Protein AF-A0A5K0ZGI2-F1 (afdb_monomer_lite)

pLDDT: mean 75.1, std 16.84, range [39.62, 96.12]

Foldseek 3Di:
DPPDDDDDPVLVVQQVVLVVVVQCCQQPVAVVRFAADPPDPVQWDQDPVSRTDRNDGPDPPDDPVRVVVSVVVVVVVVD

Secondary structure (DSSP, 8-state):
-----PPPHHHHHHHHHHHHHHHHHHHHSSSS----S---GGGEEE-TT--EEE---------HHHHHHHHHHHHHTT-

Sequence (79 aa):
GRQGDMLRWPERVGIAMGIARGVKFLHTGVVPGVFGNDLKAENILLDHNLTPKISKYNLPMPSKSMAVKVMHNAIYHVR

Radius of gyration: 13.78 Å; chains: 1; bounding box: 33×22×38 Å

InterPro domains:
  IPR000719 Protein kinase domain [PS50011] (1-79)
  IPR011009 Protein kinase-like domain superfamily [SSF56112] (5-59)
  IPR051824 LRR Receptor-Like Ser/Thr Protein Kinase [PTHR48006] (7-61)

Structure (mmCIF, N/CA/C/O backbone):
data_AF-A0A5K0ZGI2-F1
#
_entry.id   AF-A0A5K0ZGI2-F1
#
loop_
_atom_site.group_PDB
_atom_site.id
_atom_site.type_symbol
_atom_site.label_atom_id
_atom_site.label_alt_id
_atom_site.label_comp_id
_atom_site.label_asym_id
_atom_site.label_entity_id
_atom_site.label_seq_id
_atom_site.pdbx_PDB_ins_code
_atom_site.Cartn_x
_atom_site.Cartn_y
_atom_site.Cartn_z
_atom_site.occupancy
_atom_site.B_iso_or_equiv
_atom_site.auth_seq_id
_atom_site.auth_comp_id
_atom_site.auth_asym_id
_atom_site.auth_atom_id
_atom_site.pdbx_PDB_model_num
ATOM 1 N N . GLY A 1 1 ? 2.473 13.018 18.974 1.00 42.59 1 GLY A N 1
ATOM 2 C CA . GLY A 1 1 ? 2.136 11.976 17.984 1.00 42.59 1 GLY A CA 1
ATOM 3 C C . GLY A 1 1 ? 1.168 11.013 18.628 1.00 42.59 1 GLY A C 1
ATOM 4 O O . GLY A 1 1 ? 1.343 10.747 19.809 1.00 42.59 1 GLY A O 1
ATOM 5 N N . ARG A 1 2 ? 0.133 10.551 17.916 1.00 52.91 2 ARG A N 1
ATOM 6 C CA . ARG A 1 2 ? -0.829 9.578 18.461 1.00 52.91 2 ARG A CA 1
ATOM 7 C C . ARG A 1 2 ? -0.131 8.224 18.614 1.00 52.91 2 ARG A C 1
ATOM 9 O O . ARG A 1 2 ? -0.167 7.395 17.714 1.00 52.91 2 ARG A O 1
ATOM 16 N N . GLN A 1 3 ? 0.569 8.038 19.729 1.00 50.38 3 GLN A N 1
ATOM 17 C CA . GLN A 1 3 ? 0.865 6.704 20.227 1.00 50.38 3 GLN A CA 1
ATOM 18 C C . GLN A 1 3 ? -0.467 6.112 20.699 1.00 50.38 3 GLN A C 1
ATOM 20 O O . GLN A 1 3 ? -1.091 6.668 21.597 1.00 50.38 3 GLN A O 1
ATOM 25 N N . GLY A 1 4 ? -0.899 5.009 20.088 1.00 59.84 4 GLY A N 1
ATOM 26 C CA . GLY A 1 4 ? -1.779 4.059 20.773 1.00 59.84 4 GLY A CA 1
ATOM 27 C C . GLY A 1 4 ? -3.246 3.961 20.357 1.00 59.84 4 GLY A C 1
ATOM 28 O O . GLY A 1 4 ? -3.938 3.142 20.951 1.00 59.84 4 GLY A O 1
ATOM 29 N N . ASP A 1 5 ? -3.735 4.674 19.340 1.00 70.31 5 ASP A N 1
ATOM 30 C CA . ASP A 1 5 ? -5.082 4.375 18.835 1.00 70.31 5 ASP A CA 1
ATOM 31 C C . ASP A 1 5 ? -5.040 3.182 17.884 1.00 70.31 5 ASP A C 1
ATOM 33 O O . ASP A 1 5 ? -4.421 3.208 16.817 1.00 70.31 5 ASP A O 1
ATOM 37 N N . MET A 1 6 ? -5.703 2.104 18.293 1.00 81.06 6 MET A N 1
ATOM 38 C CA . MET A 1 6 ? -5.878 0.924 17.466 1.00 81.06 6 MET A CA 1
ATOM 39 C C . MET A 1 6 ? -6.657 1.306 16.202 1.00 81.06 6 MET A C 1
ATOM 41 O O . MET A 1 6 ? -7.796 1.758 16.286 1.00 81.06 6 MET A O 1
ATOM 45 N N . LEU A 1 7 ? -6.062 1.081 15.026 1.00 88.00 7 LEU A N 1
ATOM 46 C CA . LEU A 1 7 ? -6.752 1.292 13.751 1.00 88.00 7 LEU A CA 1
ATOM 47 C C . LEU A 1 7 ? -8.050 0.484 13.717 1.00 88.00 7 LEU A C 1
ATOM 49 O O . LEU A 1 7 ? -8.048 -0.724 14.005 1.00 88.00 7 LEU A O 1
ATOM 53 N N . ARG A 1 8 ? -9.140 1.133 13.318 1.00 92.31 8 ARG A N 1
ATOM 54 C CA . ARG A 1 8 ? -10.419 0.476 13.060 1.00 92.31 8 ARG A CA 1
ATOM 55 C C . ARG A 1 8 ? -10.292 -0.412 11.830 1.00 92.31 8 ARG A C 1
ATOM 57 O O . ARG A 1 8 ? -9.450 -0.197 10.959 1.00 92.31 8 ARG A O 1
ATOM 64 N N . TRP A 1 9 ? -11.156 -1.418 11.734 1.00 93.75 9 TRP A N 1
ATOM 65 C CA . TRP A 1 9 ? -11.125 -2.359 10.615 1.00 93.75 9 TRP A CA 1
ATOM 66 C C . TRP A 1 9 ? -11.152 -1.687 9.225 1.00 93.75 9 TRP A C 1
ATOM 68 O O . TRP A 1 9 ? -10.300 -2.030 8.405 1.00 93.75 9 TRP A O 1
ATOM 78 N N . PRO A 1 10 ? -12.006 -0.678 8.954 1.00 94.25 10 PRO A N 1
ATOM 79 C CA . PRO A 1 10 ? -12.019 -0.015 7.648 1.00 94.25 10 PRO A CA 1
ATOM 80 C C . PRO A 1 10 ? -10.690 0.666 7.293 1.00 94.25 10 PRO A C 1
ATOM 82 O O . PRO A 1 10 ? -10.266 0.632 6.141 1.00 94.25 10 PRO A O 1
ATOM 85 N N . GLU A 1 11 ? -9.997 1.234 8.283 1.00 93.06 11 GLU A N 1
ATOM 86 C CA . GLU A 1 11 ? -8.694 1.882 8.087 1.00 93.06 11 GLU A CA 1
ATOM 87 C C . GLU A 1 11 ? -7.635 0.844 7.701 1.00 93.06 11 GLU A C 1
ATOM 89 O O . GLU A 1 11 ? -6.878 1.045 6.753 1.00 93.06 11 GLU A O 1
ATOM 94 N N . ARG A 1 12 ? -7.638 -0.317 8.368 1.00 92.75 12 ARG A N 1
ATOM 95 C CA . ARG A 1 12 ? -6.741 -1.440 8.045 1.00 92.75 12 ARG A CA 1
ATOM 96 C C . ARG A 1 12 ? -6.962 -1.959 6.629 1.00 92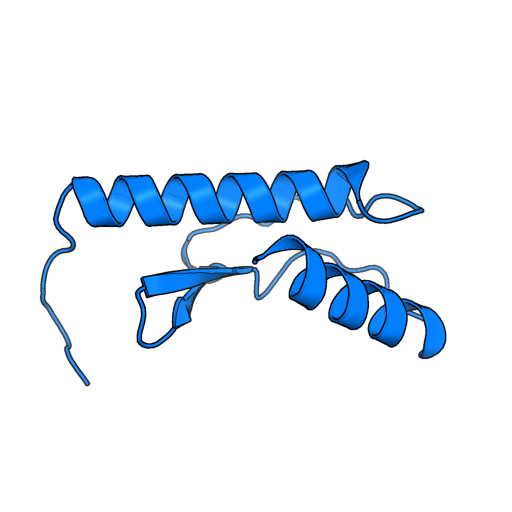.75 12 ARG A C 1
ATOM 98 O O . ARG A 1 12 ? -5.990 -2.208 5.919 1.00 92.75 12 ARG A O 1
ATOM 105 N N . VAL A 1 13 ? -8.221 -2.095 6.211 1.00 95.31 13 VAL A N 1
ATOM 106 C CA . VAL A 1 13 ? -8.568 -2.517 4.847 1.00 95.31 13 VAL A CA 1
ATOM 107 C C . VAL A 1 13 ? -8.083 -1.485 3.828 1.00 95.31 13 VAL A C 1
ATOM 109 O O . VAL A 1 13 ? -7.435 -1.855 2.850 1.00 95.31 13 VAL A O 1
ATOM 112 N N . GLY A 1 14 ? -8.311 -0.192 4.080 1.00 95.44 14 GLY A N 1
ATOM 113 C CA . GLY A 1 14 ? -7.829 0.889 3.215 1.00 95.44 14 GLY A CA 1
ATOM 114 C C . GLY A 1 14 ? -6.306 0.882 3.050 1.00 95.44 14 GLY A C 1
ATOM 115 O O . GLY A 1 14 ? -5.801 0.972 1.926 1.00 95.44 14 GLY A O 1
ATOM 116 N N . ILE A 1 15 ? -5.580 0.682 4.152 1.00 93.62 15 ILE A N 1
ATOM 117 C CA . ILE A 1 15 ? -4.121 0.532 4.166 1.00 93.62 15 ILE A CA 1
ATOM 118 C C . ILE A 1 15 ? -3.696 -0.693 3.347 1.00 93.62 15 ILE A C 1
ATOM 120 O O . ILE A 1 15 ? -2.866 -0.567 2.450 1.00 93.62 15 ILE A O 1
ATOM 124 N N . ALA A 1 16 ? -4.288 -1.867 3.582 1.00 94.31 16 ALA A N 1
ATOM 125 C CA . ALA A 1 16 ? -3.950 -3.086 2.843 1.00 94.31 16 ALA A CA 1
ATOM 126 C C . ALA A 1 16 ? -4.172 -2.932 1.328 1.00 94.31 16 ALA A C 1
ATOM 128 O O . ALA A 1 16 ? -3.316 -3.314 0.527 1.00 94.31 16 ALA A O 1
ATOM 129 N N . MET A 1 17 ? -5.277 -2.300 0.923 1.00 96.12 17 MET A N 1
ATOM 130 C CA . MET A 1 17 ? -5.549 -2.003 -0.484 1.00 96.12 17 MET A CA 1
ATOM 131 C C . MET A 1 17 ? -4.517 -1.038 -1.083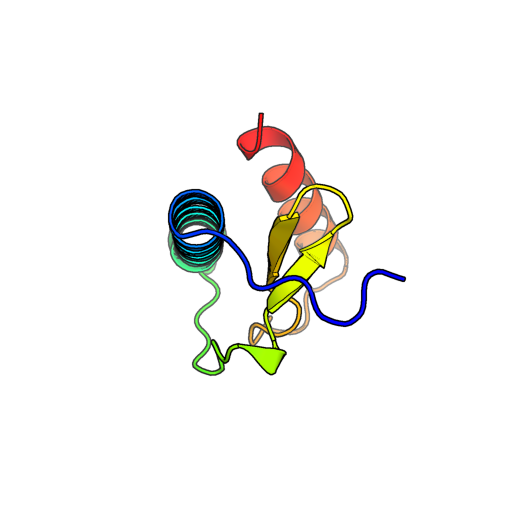 1.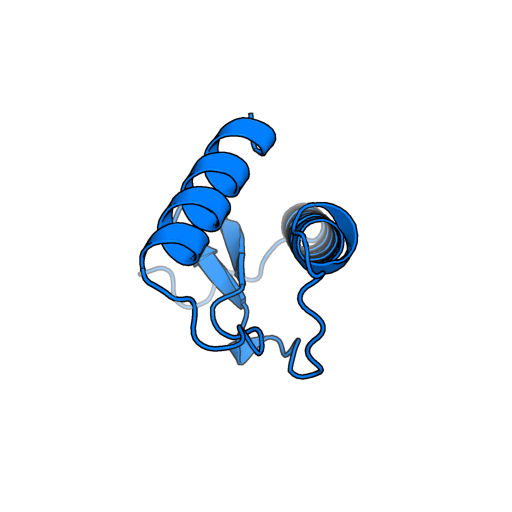00 96.12 17 MET A C 1
ATOM 133 O O . MET A 1 17 ? -4.097 -1.221 -2.225 1.00 96.12 17 MET A O 1
ATOM 137 N N . GLY A 1 18 ? -4.097 -0.015 -0.334 1.00 93.25 18 GLY A N 1
ATOM 138 C CA . GLY A 1 18 ? -3.052 0.912 -0.771 1.00 93.25 18 GLY A CA 1
ATOM 139 C C . GLY A 1 18 ? -1.698 0.226 -0.961 1.00 93.25 18 GLY A C 1
ATOM 140 O O . GLY A 1 18 ? -1.053 0.436 -1.988 1.00 93.25 18 GLY A O 1
ATOM 141 N N . ILE A 1 19 ? -1.316 -0.664 -0.039 1.00 92.12 19 ILE A N 1
ATOM 142 C CA . ILE A 1 19 ? -0.107 -1.493 -0.164 1.00 92.12 19 ILE A CA 1
ATOM 143 C C . ILE A 1 19 ? -0.187 -2.351 -1.433 1.00 92.12 19 ILE A C 1
ATOM 145 O O . ILE A 1 19 ? 0.737 -2.328 -2.245 1.00 92.12 19 ILE A O 1
ATOM 149 N N . ALA A 1 20 ? -1.305 -3.050 -1.656 1.00 92.31 20 ALA A N 1
ATOM 150 C CA . ALA A 1 20 ? -1.497 -3.892 -2.839 1.00 92.31 20 ALA A CA 1
ATOM 151 C C . ALA A 1 20 ? -1.397 -3.098 -4.155 1.00 92.31 20 ALA A C 1
ATOM 153 O O . ALA A 1 20 ? -0.792 -3.571 -5.119 1.00 92.31 20 ALA A O 1
ATOM 154 N N . ARG A 1 21 ? -1.933 -1.868 -4.196 1.00 93.19 21 ARG A N 1
ATOM 155 C CA . ARG A 1 21 ? -1.771 -0.962 -5.347 1.00 93.19 21 ARG A CA 1
ATOM 156 C C . ARG A 1 21 ? -0.309 -0.583 -5.577 1.00 93.19 21 ARG A C 1
ATOM 158 O O . ARG A 1 21 ? 0.146 -0.640 -6.716 1.00 93.19 21 ARG A O 1
ATOM 165 N N . GLY A 1 22 ? 0.424 -0.244 -4.516 1.00 89.12 22 GLY A N 1
ATOM 166 C CA . GLY A 1 22 ? 1.853 0.066 -4.596 1.00 89.12 22 GLY A CA 1
ATOM 167 C C . GLY A 1 22 ? 2.677 -1.110 -5.128 1.00 89.12 22 GLY A C 1
ATOM 168 O O . GLY A 1 22 ? 3.470 -0.937 -6.048 1.00 89.12 22 GLY A O 1
ATOM 169 N N . VAL A 1 23 ? 2.425 -2.324 -4.625 1.00 88.50 23 VAL A N 1
ATOM 170 C CA . VAL A 1 23 ? 3.074 -3.556 -5.113 1.00 88.50 23 VAL A CA 1
ATOM 171 C C . VAL A 1 23 ? 2.758 -3.802 -6.589 1.00 88.50 23 VAL A C 1
ATOM 173 O O . VAL A 1 23 ? 3.667 -4.029 -7.384 1.00 88.50 23 VAL A O 1
ATOM 176 N N . LYS A 1 24 ? 1.484 -3.695 -6.991 1.00 90.12 24 LYS A N 1
ATOM 177 C CA . LYS A 1 24 ? 1.086 -3.826 -8.400 1.00 90.12 24 LYS A CA 1
ATOM 178 C C . LYS A 1 24 ? 1.829 -2.822 -9.286 1.00 90.12 24 LYS A C 1
ATOM 180 O O . LYS A 1 24 ? 2.329 -3.199 -10.341 1.00 90.12 24 LYS A O 1
ATOM 185 N N . PHE A 1 25 ? 1.930 -1.566 -8.854 1.00 87.81 25 PHE A N 1
ATOM 186 C CA . PHE A 1 25 ? 2.659 -0.535 -9.592 1.00 87.81 25 PHE A CA 1
ATOM 187 C C . PHE A 1 25 ? 4.141 -0.885 -9.762 1.00 87.81 25 PHE A C 1
ATOM 189 O O 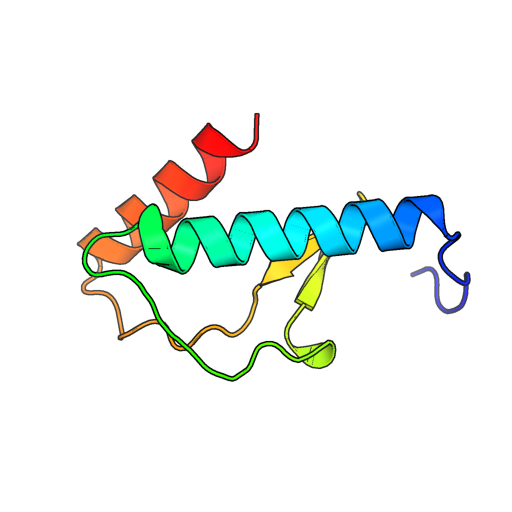. PHE A 1 25 ? 4.672 -0.751 -10.860 1.00 87.81 25 PHE A O 1
ATOM 196 N N . LEU A 1 26 ? 4.800 -1.384 -8.717 1.00 85.25 26 LEU A N 1
ATOM 197 C CA . LEU A 1 26 ? 6.207 -1.781 -8.795 1.00 85.25 26 LEU A CA 1
ATOM 198 C C . LEU A 1 26 ? 6.422 -2.940 -9.777 1.00 85.25 26 LEU A C 1
ATOM 200 O O . LEU A 1 26 ? 7.374 -2.909 -10.553 1.00 85.25 26 LEU A O 1
ATOM 204 N N . HIS A 1 27 ? 5.510 -3.915 -9.801 1.00 87.31 27 HIS A N 1
ATOM 205 C CA . HIS A 1 27 ? 5.602 -5.070 -10.696 1.00 87.31 27 HIS A CA 1
ATOM 206 C C . HIS A 1 27 ? 5.302 -4.737 -12.160 1.00 87.31 27 HIS A C 1
ATOM 208 O O . HIS A 1 27 ? 5.991 -5.232 -13.049 1.00 87.31 27 HIS A O 1
ATOM 214 N N . THR A 1 28 ? 4.253 -3.954 -12.426 1.00 86.31 28 THR A N 1
ATOM 215 C CA . THR A 1 28 ? 3.707 -3.807 -13.789 1.00 86.31 28 THR A CA 1
ATOM 216 C C . THR A 1 28 ? 3.705 -2.375 -14.313 1.00 86.31 28 THR A C 1
ATOM 218 O O . THR A 1 28 ? 3.513 -2.169 -15.505 1.00 86.31 28 THR A O 1
ATOM 221 N N . GLY A 1 29 ? 3.848 -1.378 -13.439 1.00 84.19 29 GLY A N 1
ATOM 222 C CA . GLY A 1 29 ? 3.828 0.049 -13.786 1.00 84.19 29 GLY A CA 1
ATOM 223 C C . GLY A 1 29 ? 5.211 0.651 -14.054 1.00 84.19 29 GLY A C 1
ATOM 224 O O . GLY A 1 29 ? 5.302 1.793 -14.502 1.00 84.19 29 GLY A O 1
ATOM 225 N N . VAL A 1 30 ? 6.285 -0.101 -13.798 1.00 80.00 30 VAL A N 1
ATOM 226 C CA . VAL A 1 30 ? 7.680 0.295 -14.036 1.00 80.00 30 VAL A CA 1
ATOM 227 C C . VAL A 1 30 ? 8.332 -0.720 -14.978 1.00 80.00 30 VAL A C 1
ATOM 229 O O . VAL A 1 30 ? 8.026 -1.908 -14.914 1.00 80.00 30 VAL A O 1
ATOM 232 N N . VAL A 1 31 ? 9.221 -0.260 -15.866 1.00 80.25 31 VAL A N 1
ATOM 233 C CA . VAL A 1 31 ? 9.980 -1.118 -16.791 1.00 80.25 31 VAL A CA 1
ATOM 234 C C . VAL A 1 31 ? 11.480 -0.844 -16.628 1.00 80.25 31 VAL A C 1
ATOM 236 O O . VAL A 1 31 ? 11.885 0.301 -16.829 1.00 80.25 31 VAL A O 1
ATOM 239 N N . PRO A 1 32 ? 12.311 -1.855 -16.309 1.00 80.06 32 PRO A N 1
ATOM 240 C CA . PRO A 1 32 ? 11.902 -3.209 -15.936 1.00 80.06 32 PRO A CA 1
ATOM 241 C C . PRO A 1 32 ? 11.111 -3.198 -14.619 1.00 80.06 32 PRO A C 1
ATOM 243 O O . PRO A 1 32 ? 11.322 -2.324 -13.776 1.00 80.06 32 PRO A O 1
ATOM 246 N N . GLY A 1 33 ? 10.191 -4.153 -14.461 1.00 82.56 33 GLY A N 1
ATOM 247 C CA . GLY A 1 33 ? 9.438 -4.309 -13.217 1.00 82.56 33 GLY A CA 1
ATOM 248 C C . GLY A 1 33 ? 10.386 -4.466 -12.029 1.00 82.56 33 GLY A C 1
ATOM 249 O O . GLY A 1 33 ? 11.439 -5.099 -12.139 1.00 82.56 33 GLY A O 1
ATOM 250 N N . VAL A 1 34 ? 10.028 -3.866 -10.898 1.00 81.69 34 VAL A N 1
ATOM 251 C CA . VAL A 1 34 ? 10.795 -3.971 -9.658 1.00 81.69 34 VAL A CA 1
ATOM 252 C C . VAL A 1 34 ? 10.193 -5.088 -8.824 1.00 81.69 34 VAL A C 1
ATOM 254 O O . VAL A 1 34 ? 9.067 -4.966 -8.354 1.00 81.69 34 VAL A O 1
ATOM 257 N N . PHE A 1 35 ? 10.964 -6.147 -8.598 1.00 80.50 35 PHE A N 1
ATOM 258 C CA . PHE A 1 35 ? 10.558 -7.302 -7.800 1.00 80.50 35 PHE A CA 1
ATOM 259 C C . PHE A 1 35 ? 11.427 -7.381 -6.541 1.00 80.50 35 PHE A C 1
ATOM 261 O O . PHE A 1 35 ? 12.651 -7.267 -6.614 1.00 80.50 35 PHE A O 1
ATOM 268 N N . GLY A 1 36 ? 10.810 -7.549 -5.371 1.00 70.31 36 GLY A N 1
ATOM 269 C CA . GLY A 1 36 ? 11.526 -7.552 -4.096 1.00 70.31 36 GLY A CA 1
ATOM 270 C C . GLY A 1 36 ? 10.734 -8.207 -2.967 1.00 70.31 36 GLY A C 1
ATOM 271 O O . GLY A 1 36 ? 9.528 -8.018 -2.852 1.00 70.31 36 GLY A O 1
ATOM 272 N N . ASN A 1 37 ? 11.436 -8.964 -2.120 1.00 60.53 37 ASN A N 1
ATOM 273 C CA . ASN A 1 37 ? 10.848 -9.928 -1.179 1.00 60.53 37 ASN A CA 1
ATOM 274 C C . ASN A 1 37 ? 10.605 -9.381 0.242 1.00 60.53 37 ASN A C 1
ATOM 276 O O . ASN A 1 37 ? 10.192 -10.136 1.116 1.00 60.53 37 ASN A O 1
ATOM 280 N N . ASP A 1 38 ? 10.882 -8.100 0.507 1.00 68.19 38 ASP A N 1
ATOM 281 C CA . ASP A 1 38 ? 10.893 -7.549 1.875 1.00 68.19 38 ASP A CA 1
ATOM 282 C C . ASP A 1 38 ? 9.650 -6.696 2.185 1.00 68.19 38 ASP A C 1
ATOM 284 O O . ASP A 1 38 ? 9.732 -5.619 2.774 1.00 68.19 38 ASP A O 1
ATOM 288 N N . LEU A 1 39 ? 8.467 -7.172 1.778 1.00 78.25 39 LEU A N 1
ATOM 289 C CA . LEU A 1 39 ? 7.191 -6.556 2.149 1.00 78.25 39 LEU A CA 1
ATOM 290 C C . LEU A 1 39 ? 6.821 -6.939 3.590 1.00 78.25 39 LEU A C 1
ATOM 292 O O . LEU A 1 39 ? 5.965 -7.787 3.836 1.00 78.25 39 LEU A O 1
ATOM 296 N N . LYS A 1 40 ? 7.497 -6.315 4.550 1.00 83.62 40 LYS A N 1
ATOM 297 C CA . LYS A 1 40 ? 7.208 -6.431 5.982 1.00 83.62 40 LYS A CA 1
ATOM 298 C C . LYS A 1 40 ? 6.474 -5.196 6.480 1.00 83.62 40 LYS A C 1
ATOM 300 O O . LYS A 1 40 ? 6.642 -4.109 5.933 1.00 83.62 40 LYS A O 1
ATOM 305 N N . ALA A 1 41 ? 5.706 -5.345 7.557 1.00 83.12 41 ALA A N 1
ATOM 306 C CA . ALA A 1 41 ? 4.977 -4.232 8.169 1.00 83.12 41 ALA A CA 1
ATOM 307 C C . ALA A 1 41 ? 5.903 -3.066 8.575 1.00 83.12 41 ALA A C 1
ATOM 309 O O . ALA A 1 41 ? 5.537 -1.912 8.394 1.00 83.12 41 ALA A O 1
ATOM 310 N N . GLU A 1 42 ? 7.122 -3.360 9.037 1.00 84.62 42 GLU A N 1
ATOM 311 C CA . GLU A 1 42 ? 8.161 -2.368 9.372 1.00 84.62 42 GLU A CA 1
ATOM 312 C C . GLU A 1 42 ? 8.638 -1.527 8.173 1.00 84.62 42 GLU A C 1
ATOM 314 O O . GLU A 1 42 ? 9.121 -0.411 8.347 1.00 84.62 42 GLU A O 1
ATOM 319 N N . ASN A 1 43 ? 8.448 -2.035 6.951 1.00 84.81 43 ASN A N 1
ATOM 320 C CA . ASN A 1 43 ? 8.798 -1.360 5.702 1.00 84.81 43 ASN A CA 1
ATOM 321 C C . ASN A 1 43 ? 7.604 -0.599 5.087 1.00 84.81 43 ASN A C 1
ATOM 323 O O . ASN A 1 43 ? 7.705 -0.085 3.969 1.00 84.81 43 ASN A O 1
ATOM 327 N N . ILE A 1 44 ? 6.468 -0.523 5.792 1.00 87.75 44 ILE A N 1
ATOM 328 C CA . ILE A 1 44 ? 5.302 0.273 5.401 1.00 87.75 44 ILE A CA 1
ATOM 329 C C . ILE A 1 44 ? 5.167 1.459 6.349 1.00 87.75 44 ILE A C 1
ATOM 331 O O . ILE A 1 44 ? 4.875 1.310 7.532 1.00 87.75 44 ILE A O 1
ATOM 335 N N . LEU A 1 45 ? 5.333 2.658 5.804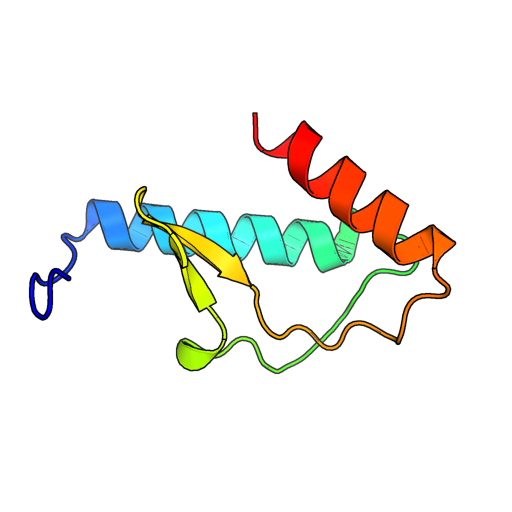 1.00 89.94 45 LEU A N 1
ATOM 336 C CA . LEU A 1 45 ? 5.107 3.902 6.526 1.00 89.94 45 LEU A CA 1
ATOM 337 C C . LEU A 1 45 ? 3.680 4.384 6.274 1.00 89.94 45 LEU A C 1
ATOM 339 O O . LEU A 1 45 ? 3.180 4.289 5.155 1.00 89.94 45 LEU A O 1
ATOM 343 N N . LEU A 1 46 ? 3.041 4.936 7.299 1.00 90.00 46 LEU A N 1
ATOM 344 C CA . LEU A 1 46 ? 1.773 5.648 7.165 1.00 90.00 46 LEU A CA 1
ATOM 345 C C . LEU A 1 46 ? 2.045 7.141 7.298 1.00 90.00 46 LEU A C 1
ATOM 347 O O . LEU A 1 46 ? 2.758 7.562 8.210 1.00 90.00 46 LEU A O 1
ATOM 351 N N . ASP A 1 47 ? 1.492 7.944 6.393 1.00 86.81 47 ASP A N 1
ATOM 352 C CA . ASP A 1 47 ? 1.487 9.392 6.584 1.00 86.81 47 ASP A CA 1
ATOM 353 C C . ASP A 1 47 ? 0.323 9.854 7.475 1.00 86.81 47 ASP A C 1
ATOM 355 O O . ASP A 1 47 ? -0.439 9.055 8.023 1.00 86.81 47 ASP A O 1
ATOM 359 N N . HIS A 1 48 ? 0.195 11.172 7.639 1.00 86.94 48 HIS A N 1
ATOM 360 C CA . HIS A 1 48 ? -0.837 11.792 8.472 1.00 86.94 48 HIS A CA 1
ATOM 361 C C . HIS A 1 48 ? -2.274 11.458 8.032 1.00 86.94 48 HIS A C 1
ATOM 363 O O . HIS A 1 48 ? -3.186 11.583 8.844 1.00 86.94 48 HIS A O 1
ATOM 369 N N . ASN A 1 49 ? -2.466 10.993 6.792 1.00 87.88 49 ASN A N 1
ATOM 370 C CA . ASN A 1 49 ? -3.760 10.600 6.234 1.00 87.88 49 ASN A CA 1
ATOM 371 C C . ASN A 1 49 ? -3.964 9.078 6.221 1.00 87.88 49 ASN A C 1
ATOM 373 O O . ASN A 1 49 ? -4.846 8.592 5.517 1.00 87.88 49 ASN A O 1
ATOM 377 N N . LEU A 1 50 ? -3.141 8.308 6.945 1.00 88.25 50 LEU A N 1
ATOM 378 C CA . LEU A 1 50 ? -3.134 6.839 6.908 1.00 88.25 50 LEU A CA 1
ATOM 379 C C . LEU A 1 50 ? -2.894 6.268 5.500 1.00 88.25 50 LEU A C 1
ATOM 381 O O . LEU A 1 50 ? -3.267 5.129 5.210 1.00 88.25 50 LEU A O 1
ATOM 385 N N . THR A 1 51 ? -2.240 7.034 4.621 1.00 90.81 51 THR A N 1
ATOM 386 C CA . THR A 1 51 ? -1.871 6.539 3.293 1.00 90.81 51 THR A CA 1
ATOM 387 C C . THR A 1 51 ? -0.591 5.710 3.405 1.00 90.81 51 THR A C 1
ATOM 389 O O . THR A 1 51 ? 0.417 6.226 3.902 1.00 90.81 51 THR A O 1
ATOM 392 N N . PRO A 1 52 ? -0.589 4.441 2.955 1.00 91.56 52 PRO A N 1
ATOM 393 C CA . PRO A 1 52 ? 0.592 3.591 3.024 1.00 91.56 52 PRO A CA 1
ATOM 394 C C . PRO A 1 52 ? 1.650 3.987 1.996 1.00 91.56 52 PRO A C 1
ATOM 396 O O . PRO A 1 52 ? 1.347 4.250 0.832 1.00 91.56 52 PRO A O 1
ATOM 399 N N . LYS A 1 53 ? 2.914 3.957 2.421 1.00 89.06 53 LYS A N 1
ATOM 400 C CA . LYS A 1 53 ? 4.105 4.198 1.604 1.00 89.06 53 LYS A CA 1
ATOM 401 C C . LYS A 1 53 ? 5.101 3.067 1.823 1.00 89.06 53 LYS A C 1
ATOM 403 O O . LYS A 1 53 ? 5.495 2.792 2.953 1.00 89.06 53 LYS A O 1
ATOM 408 N N . ILE A 1 54 ? 5.512 2.420 0.739 1.00 86.50 54 ILE A N 1
ATOM 409 C CA . ILE A 1 54 ? 6.507 1.344 0.770 1.00 86.50 54 ILE A CA 1
ATOM 410 C C . ILE A 1 54 ? 7.890 2.001 0.859 1.00 86.50 54 ILE A C 1
ATOM 412 O O . ILE A 1 54 ? 8.313 2.657 -0.090 1.00 86.50 54 ILE A O 1
ATOM 416 N N . SER A 1 55 ? 8.573 1.877 2.001 1.00 79.94 55 SER A N 1
ATOM 417 C CA . SER A 1 55 ? 9.875 2.524 2.238 1.00 79.94 55 SER A CA 1
ATOM 418 C C . SER A 1 55 ? 11.054 1.679 1.769 1.00 79.94 55 SER A C 1
ATOM 420 O O . SER A 1 55 ? 12.084 2.219 1.367 1.00 79.94 55 SER A O 1
ATOM 422 N N . LYS A 1 56 ? 10.897 0.354 1.797 1.00 70.69 56 LYS A N 1
ATOM 423 C CA . LYS A 1 56 ? 11.940 -0.594 1.424 1.00 70.69 56 LYS A CA 1
ATOM 424 C C . LYS A 1 56 ? 11.364 -1.643 0.485 1.00 70.69 56 LYS A C 1
ATOM 426 O O . LYS A 1 56 ? 10.802 -2.652 0.893 1.00 70.69 56 LYS A O 1
ATOM 431 N N . TYR A 1 57 ? 11.499 -1.364 -0.801 1.00 66.38 57 TYR A N 1
ATOM 432 C CA . TYR A 1 57 ? 11.436 -2.374 -1.846 1.00 66.38 57 TYR A CA 1
ATOM 433 C C . TYR A 1 57 ? 12.837 -2.464 -2.439 1.00 66.38 57 TYR A C 1
ATOM 435 O O . TYR A 1 57 ? 13.528 -1.445 -2.469 1.00 66.38 57 TYR A O 1
ATOM 443 N N . ASN A 1 58 ? 13.284 -3.647 -2.865 1.00 64.06 58 ASN A N 1
ATOM 444 C CA . ASN A 1 58 ? 14.598 -3.812 -3.495 1.00 64.06 58 ASN A CA 1
ATOM 445 C C . ASN A 1 58 ? 14.615 -3.074 -4.840 1.00 64.06 58 ASN A C 1
ATOM 447 O O . ASN A 1 58 ? 14.425 -3.667 -5.896 1.00 64.06 58 ASN A O 1
ATOM 451 N N . LEU A 1 59 ? 14.784 -1.757 -4.785 1.00 62.25 59 LEU A N 1
ATOM 452 C CA . LEU A 1 59 ? 14.920 -0.896 -5.938 1.00 62.25 59 LEU A CA 1
ATOM 453 C C . LEU A 1 59 ? 16.340 -1.129 -6.461 1.00 62.25 59 LEU A C 1
ATOM 455 O O . LEU A 1 59 ? 17.294 -0.798 -5.749 1.00 62.25 59 LEU A O 1
ATOM 459 N N . PRO A 1 60 ? 16.523 -1.712 -7.661 1.00 56.84 60 PRO A N 1
ATOM 460 C CA . PRO A 1 60 ? 17.837 -1.706 -8.285 1.00 56.84 60 PRO A CA 1
ATOM 461 C C . PRO A 1 60 ? 18.268 -0.244 -8.377 1.00 56.84 60 PRO A C 1
ATOM 463 O O . PRO A 1 60 ? 17.471 0.582 -8.823 1.00 56.84 60 PRO A O 1
ATOM 466 N N . MET A 1 61 ? 19.467 0.085 -7.876 1.00 54.97 61 MET A N 1
ATOM 467 C CA . MET A 1 61 ? 19.929 1.472 -7.766 1.00 54.97 61 MET A CA 1
ATOM 468 C C . MET A 1 61 ? 19.655 2.212 -9.080 1.00 54.97 61 MET A C 1
ATOM 470 O O . MET A 1 61 ? 20.257 1.881 -10.106 1.00 54.97 61 MET A O 1
ATOM 474 N N . PRO A 1 62 ? 18.719 3.173 -9.095 1.00 53.44 62 PRO A N 1
ATOM 475 C CA . PRO A 1 62 ? 18.348 3.805 -10.338 1.00 53.44 62 PRO A CA 1
ATOM 476 C C . PRO A 1 62 ? 19.485 4.739 -10.750 1.00 53.44 62 PRO A C 1
ATOM 478 O O . PRO A 1 62 ? 19.879 5.626 -9.993 1.00 53.44 62 PRO A O 1
ATOM 481 N N . SER A 1 63 ? 19.969 4.609 -11.989 1.00 50.56 63 SER A N 1
ATOM 482 C CA . SER A 1 63 ? 20.540 5.768 -12.684 1.00 50.56 63 SER A CA 1
ATOM 483 C C . SER A 1 63 ? 19.571 6.944 -12.491 1.00 50.56 63 SER A C 1
ATOM 485 O O . SER A 1 63 ? 18.358 6.745 -12.609 1.00 50.56 63 SER A O 1
ATOM 487 N N . LYS A 1 64 ? 20.071 8.146 -12.156 1.00 53.16 64 LYS A N 1
ATOM 488 C CA . LYS A 1 64 ? 19.278 9.332 -11.738 1.00 53.16 64 LYS A CA 1
ATOM 489 C C . LYS A 1 64 ? 17.994 9.560 -12.554 1.00 53.16 64 LYS A C 1
ATOM 491 O O . LYS A 1 64 ? 16.996 10.020 -12.012 1.00 53.16 64 LYS A O 1
ATOM 496 N N . SER A 1 65 ? 18.000 9.207 -13.838 1.00 52.34 65 SER A N 1
ATOM 497 C CA . SER A 1 65 ? 16.865 9.355 -14.757 1.00 52.34 65 SER A CA 1
ATOM 498 C C . SER A 1 65 ? 15.670 8.428 -14.451 1.00 52.34 65 SER A C 1
ATOM 500 O O . SER A 1 65 ? 14.516 8.807 -14.647 1.00 52.34 65 SER A O 1
ATOM 502 N N . MET A 1 66 ? 15.918 7.228 -13.920 1.00 56.62 66 MET A N 1
ATOM 503 C CA . MET A 1 66 ? 14.877 6.241 -13.608 1.00 56.62 66 MET A CA 1
ATOM 504 C C . MET A 1 66 ? 14.127 6.593 -12.315 1.00 56.62 66 MET A C 1
ATOM 506 O O . MET A 1 66 ? 12.907 6.466 -12.257 1.00 56.62 66 MET A O 1
ATOM 510 N N . ALA A 1 67 ? 14.837 7.117 -11.306 1.00 58.06 67 ALA A N 1
ATOM 511 C CA . ALA A 1 67 ? 14.242 7.563 -10.042 1.00 58.06 67 ALA A CA 1
ATOM 512 C C . ALA A 1 67 ? 13.215 8.682 -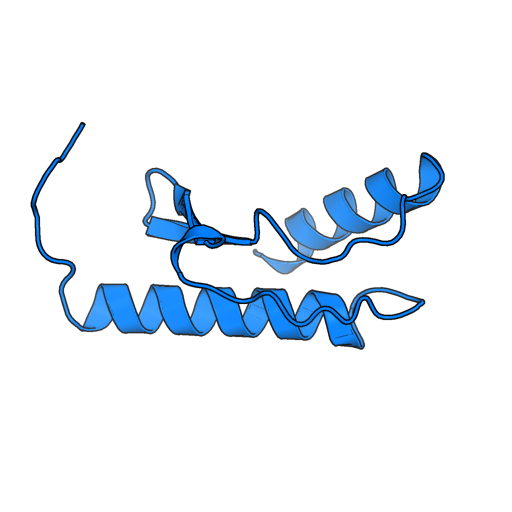10.259 1.00 58.06 67 ALA A C 1
ATOM 514 O O . ALA A 1 67 ? 12.129 8.656 -9.682 1.00 58.06 67 ALA A O 1
ATOM 515 N N . VAL A 1 68 ? 13.541 9.637 -11.137 1.00 59.28 68 VAL A N 1
ATOM 516 C CA . VAL A 1 68 ? 12.655 10.756 -11.478 1.00 59.28 68 VAL A CA 1
ATOM 517 C C . VAL A 1 68 ? 11.388 10.253 -12.172 1.00 59.28 68 VAL A C 1
ATOM 519 O O . VAL A 1 68 ? 10.299 10.682 -11.807 1.00 59.28 68 VAL A O 1
ATOM 522 N N . LYS A 1 69 ? 11.493 9.290 -13.099 1.00 58.38 69 LYS A N 1
ATOM 523 C CA . LYS A 1 69 ? 10.323 8.696 -13.773 1.00 58.38 69 LYS A CA 1
ATOM 524 C C . LYS A 1 69 ? 9.434 7.883 -12.830 1.00 58.38 69 LYS A C 1
ATOM 526 O O . LYS A 1 69 ? 8.214 7.997 -12.911 1.00 58.38 69 LYS A O 1
ATOM 531 N N . VAL A 1 70 ? 10.027 7.091 -11.933 1.00 62.03 70 VAL A N 1
ATOM 532 C CA . VAL A 1 70 ? 9.276 6.297 -10.944 1.00 62.03 70 VAL A CA 1
ATOM 533 C C . VAL A 1 70 ? 8.537 7.211 -9.968 1.00 62.03 70 VAL A C 1
ATOM 535 O O . VAL A 1 70 ? 7.344 7.016 -9.747 1.00 62.03 70 VAL A O 1
ATOM 538 N N . MET A 1 71 ? 9.206 8.239 -9.432 1.00 59.31 71 MET A N 1
ATOM 539 C CA . MET A 1 71 ? 8.563 9.198 -8.526 1.00 59.31 71 MET A CA 1
ATOM 540 C C . MET A 1 71 ? 7.483 10.022 -9.226 1.00 59.31 71 MET A C 1
ATOM 542 O O . MET A 1 71 ? 6.421 10.236 -8.650 1.00 59.31 71 MET A O 1
ATOM 546 N N . HIS A 1 72 ? 7.725 10.456 -10.467 1.00 51.91 72 HIS A N 1
ATOM 547 C CA . HIS A 1 72 ? 6.744 11.207 -11.246 1.00 51.91 72 HIS A CA 1
ATOM 548 C C . HIS A 1 72 ? 5.489 10.357 -11.481 1.00 51.91 72 HIS A C 1
ATOM 550 O O . HIS A 1 72 ? 4.422 10.740 -11.022 1.00 51.91 72 HIS A O 1
ATOM 556 N N . ASN A 1 73 ? 5.594 9.147 -12.037 1.00 52.91 73 ASN A N 1
ATOM 557 C CA . ASN A 1 73 ? 4.413 8.310 -12.302 1.00 52.91 73 ASN A CA 1
ATOM 558 C C . ASN A 1 73 ? 3.658 7.853 -11.044 1.00 52.91 73 ASN A C 1
ATOM 560 O O . ASN A 1 73 ? 2.430 7.746 -11.082 1.00 52.91 73 ASN A O 1
ATOM 564 N N . ALA A 1 74 ? 4.354 7.633 -9.926 1.00 54.03 74 ALA A N 1
ATOM 565 C CA . ALA A 1 74 ? 3.713 7.272 -8.663 1.00 54.03 74 ALA A CA 1
ATOM 566 C C . ALA A 1 74 ? 2.823 8.396 -8.094 1.00 54.03 74 ALA A C 1
ATOM 568 O O . ALA A 1 74 ? 1.910 8.111 -7.329 1.00 54.03 74 ALA A O 1
ATOM 569 N N . ILE A 1 75 ? 3.051 9.660 -8.469 1.00 50.91 75 ILE A N 1
ATOM 570 C CA . ILE A 1 75 ? 2.239 10.802 -8.017 1.00 50.91 75 ILE A CA 1
ATOM 571 C C . ILE A 1 75 ? 0.991 10.992 -8.897 1.00 50.91 75 ILE A C 1
ATOM 573 O O . ILE A 1 75 ? -0.064 11.353 -8.380 1.00 50.91 75 ILE A O 1
ATOM 577 N N . TYR A 1 76 ? 1.067 10.723 -10.206 1.00 46.59 76 TYR A N 1
ATOM 578 C CA . TYR A 1 76 ? -0.060 10.971 -11.125 1.00 46.59 76 TYR A CA 1
ATOM 579 C C . TYR A 1 76 ? -1.130 9.875 -11.118 1.00 46.59 76 TYR A C 1
ATOM 581 O O . TYR A 1 76 ? -2.283 10.175 -11.401 1.00 46.59 76 TYR A O 1
ATOM 589 N N . HIS A 1 77 ? -0.788 8.630 -10.778 1.00 47.66 77 HIS A N 1
ATOM 590 C CA . HIS A 1 77 ? -1.753 7.519 -10.743 1.00 47.66 77 HIS A CA 1
ATOM 591 C C . HIS A 1 77 ? -2.460 7.328 -9.387 1.00 47.66 77 HIS A C 1
ATOM 593 O O . HIS A 1 77 ? -3.246 6.395 -9.237 1.00 47.66 77 HIS A O 1
ATOM 599 N N . VAL A 1 78 ? -2.173 8.177 -8.393 1.00 41.28 78 VAL A N 1
ATOM 600 C CA . VAL A 1 78 ? -2.794 8.131 -7.050 1.00 41.28 78 VAL A CA 1
ATOM 601 C C . VAL A 1 78 ? -3.819 9.268 -6.868 1.00 41.28 78 VAL A C 1
ATOM 603 O O . VAL A 1 78 ? -4.225 9.574 -5.750 1.00 41.28 78 VAL A O 1
ATOM 606 N N . ARG A 1 79 ? -4.263 9.885 -7.970 1.00 39.62 79 ARG A N 1
ATOM 607 C CA . ARG A 1 79 ? -5.482 10.702 -8.017 1.00 39.62 79 ARG A CA 1
ATOM 608 C C . ARG A 1 79 ? -6.659 9.897 -8.543 1.00 39.62 79 ARG A C 1
ATOM 610 O O . ARG A 1 79 ? -6.431 9.065 -9.446 1.00 39.62 79 ARG A O 1
#

Organism: NCBI:txid210225